Protein AF-A0A3R6K006-F1 (afdb_monomer_lite)

Structure (mmCIF, N/CA/C/O backbone):
data_AF-A0A3R6K006-F1
#
_entry.id   AF-A0A3R6K006-F1
#
loop_
_atom_site.group_PDB
_atom_site.id
_atom_site.type_symbol
_atom_site.label_atom_id
_atom_site.label_alt_id
_atom_site.label_comp_id
_atom_site.label_asym_id
_atom_site.label_entity_id
_atom_site.label_seq_id
_atom_site.pdbx_PDB_ins_code
_atom_site.Cartn_x
_atom_site.Cartn_y
_atom_site.Cartn_z
_atom_site.occupancy
_atom_site.B_iso_or_equiv
_atom_site.auth_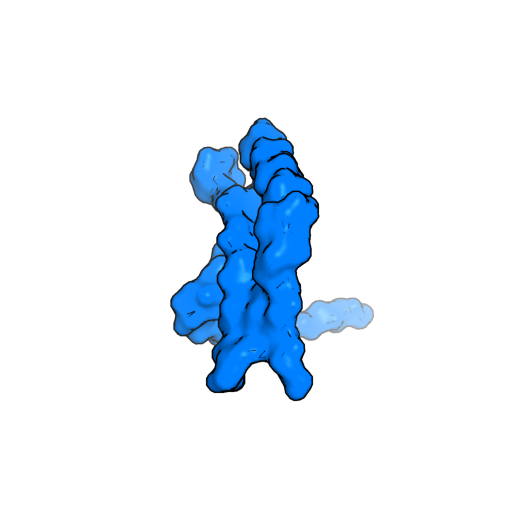seq_id
_atom_site.auth_comp_id
_atom_site.auth_asym_id
_atom_site.auth_atom_id
_atom_site.pdbx_PDB_model_num
ATOM 1 N N . MET A 1 1 ? -17.704 -7.038 17.485 1.00 58.19 1 MET A N 1
ATOM 2 C CA . MET A 1 1 ? -16.665 -6.104 17.966 1.00 58.19 1 MET A CA 1
ATOM 3 C C . MET A 1 1 ? -16.469 -5.103 16.853 1.00 58.19 1 MET A C 1
ATOM 5 O O . MET A 1 1 ? -16.282 -5.539 15.730 1.00 58.19 1 MET A O 1
ATOM 9 N N . GLU A 1 2 ? -16.598 -3.817 17.141 1.00 77.00 2 GLU A N 1
ATOM 10 C CA . GLU A 1 2 ? -16.354 -2.756 16.163 1.00 77.00 2 GLU A CA 1
ATOM 11 C C . GLU A 1 2 ? -14.836 -2.589 16.014 1.00 77.00 2 GLU A C 1
ATOM 13 O O . GLU A 1 2 ? -14.146 -2.330 17.005 1.00 77.00 2 GLU A O 1
ATOM 18 N N . TYR A 1 3 ? -14.287 -2.843 14.824 1.00 85.69 3 TYR A N 1
ATOM 19 C CA . TYR A 1 3 ? -12.858 -2.665 14.565 1.00 85.69 3 TYR A CA 1
ATOM 20 C C . TYR A 1 3 ? -12.670 -1.320 13.879 1.00 85.69 3 TYR A C 1
ATOM 22 O O . TYR A 1 3 ? -13.077 -1.132 12.740 1.00 85.69 3 TYR A O 1
ATOM 30 N N . ASN A 1 4 ? -12.044 -0.372 14.567 1.00 91.69 4 ASN A N 1
ATOM 31 C CA . ASN A 1 4 ? -11.724 0.924 13.990 1.00 91.69 4 ASN A CA 1
ATOM 32 C C . ASN A 1 4 ? -10.313 1.339 14.417 1.00 91.69 4 ASN A C 1
ATOM 34 O O . ASN A 1 4 ? -10.028 1.543 15.600 1.00 91.69 4 ASN A O 1
ATOM 38 N N . LYS A 1 5 ? -9.404 1.392 13.443 1.00 93.69 5 LYS A N 1
ATOM 39 C CA . LYS A 1 5 ? -8.004 1.809 13.597 1.00 93.69 5 LYS A CA 1
ATOM 40 C C . LYS A 1 5 ? -7.658 2.978 12.678 1.00 93.69 5 LYS A C 1
ATOM 42 O O . LYS A 1 5 ? -6.479 3.227 12.449 1.00 93.69 5 LYS A O 1
ATOM 47 N N . GLU A 1 6 ? -8.657 3.714 12.196 1.00 93.56 6 GLU A N 1
ATOM 48 C CA . GLU A 1 6 ? -8.499 4.812 11.237 1.00 93.56 6 GLU A CA 1
ATOM 49 C C . GLU A 1 6 ? -7.538 5.892 11.709 1.00 93.56 6 GLU A C 1
ATOM 51 O O . GLU A 1 6 ? -6.593 6.238 11.001 1.00 93.56 6 GLU A O 1
ATOM 56 N N . GLU A 1 7 ? -7.705 6.360 12.940 1.00 93.62 7 GLU A N 1
ATOM 57 C CA . GLU A 1 7 ? -6.828 7.384 13.501 1.00 93.62 7 GLU A CA 1
ATOM 58 C C . GLU A 1 7 ? -5.380 6.889 13.635 1.00 93.62 7 GLU A C 1
ATOM 60 O O . GLU A 1 7 ? -4.439 7.571 13.224 1.00 93.62 7 GLU A O 1
ATOM 65 N N . LEU A 1 8 ? -5.183 5.671 14.151 1.00 93.00 8 LEU A N 1
ATOM 66 C CA . LEU A 1 8 ? -3.852 5.077 14.296 1.00 93.00 8 LEU A CA 1
ATOM 67 C C . LEU A 1 8 ? -3.188 4.854 12.933 1.00 93.00 8 LEU A C 1
ATOM 69 O O . LEU A 1 8 ? -1.990 5.105 12.776 1.00 93.00 8 LEU A O 1
ATOM 73 N N . PHE A 1 9 ? -3.963 4.389 11.955 1.00 94.38 9 PHE A N 1
ATOM 74 C CA . PHE A 1 9 ? -3.481 4.176 10.605 1.00 94.38 9 PHE A CA 1
ATOM 75 C C . PHE A 1 9 ? -3.028 5.499 9.995 1.00 94.38 9 PHE A C 1
ATOM 77 O O . PHE A 1 9 ? -1.865 5.621 9.627 1.00 94.38 9 PHE A O 1
ATOM 84 N N . ASN A 1 10 ? -3.889 6.516 9.979 1.00 94.25 10 ASN A N 1
ATOM 85 C CA . ASN A 1 10 ? -3.593 7.806 9.357 1.00 94.25 10 ASN A CA 1
ATOM 86 C C . ASN A 1 10 ? -2.430 8.553 10.029 1.00 94.25 10 ASN A C 1
ATOM 88 O O . ASN A 1 10 ? -1.678 9.242 9.347 1.00 94.25 10 ASN A O 1
ATOM 92 N N . THR A 1 11 ? -2.257 8.412 11.346 1.00 95.62 11 THR A N 1
ATOM 93 C CA . THR A 1 11 ? -1.225 9.152 12.094 1.00 95.62 11 THR A CA 1
ATOM 94 C C . THR A 1 11 ? 0.133 8.459 12.132 1.00 95.62 11 THR A C 1
ATOM 96 O O . THR A 1 11 ? 1.152 9.144 12.188 1.00 95.62 11 THR A O 1
ATOM 99 N N . LYS A 1 12 ? 0.177 7.119 12.126 1.00 94.19 12 LYS A N 1
ATOM 100 C CA . LYS A 1 12 ? 1.432 6.363 12.288 1.00 94.19 12 LYS A CA 1
ATOM 101 C C . LYS A 1 12 ? 1.774 5.469 11.111 1.00 94.19 12 LYS A C 1
ATOM 103 O O . LYS A 1 12 ? 2.933 5.410 10.723 1.00 94.19 12 LYS A O 1
ATOM 108 N N . ILE A 1 13 ? 0.796 4.747 10.574 1.00 94.94 13 ILE A N 1
ATOM 109 C CA . ILE A 1 13 ? 1.058 3.688 9.591 1.00 94.94 13 ILE A CA 1
ATOM 110 C C . ILE A 1 13 ? 1.113 4.252 8.174 1.00 94.94 13 ILE A C 1
ATOM 112 O O . ILE A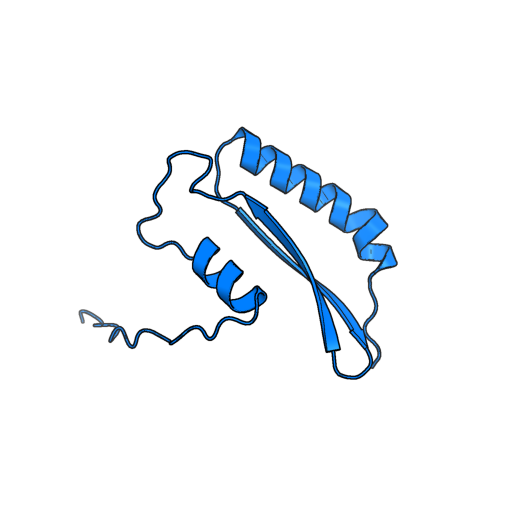 1 13 ? 2.035 3.933 7.431 1.00 94.94 13 ILE A O 1
ATOM 116 N N . LYS A 1 14 ? 0.171 5.130 7.821 1.00 93.44 14 LYS A N 1
ATOM 117 C CA . LYS A 1 14 ? 0.067 5.759 6.506 1.00 93.44 14 LYS A CA 1
ATOM 118 C C . LYS A 1 14 ? 1.352 6.497 6.112 1.00 93.44 14 LYS A C 1
ATOM 120 O O . LYS A 1 14 ? 1.859 6.186 5.043 1.00 93.44 14 LYS A O 1
ATOM 125 N N . PRO A 1 15 ? 1.973 7.332 6.972 1.00 95.88 15 PRO A N 1
ATOM 126 C CA . PRO A 1 15 ? 3.233 7.987 6.614 1.00 95.88 15 PRO A CA 1
ATOM 127 C C . PRO A 1 15 ? 4.383 7.004 6.343 1.00 95.88 15 PRO A C 1
ATOM 129 O O . PRO A 1 15 ? 5.139 7.198 5.397 1.00 95.88 15 PRO A O 1
ATOM 132 N N . LEU A 1 16 ? 4.499 5.930 7.136 1.00 95.94 16 LEU A N 1
ATOM 133 C CA . LEU A 1 16 ? 5.537 4.904 6.953 1.00 95.94 16 LEU A CA 1
ATOM 134 C C . LEU A 1 16 ? 5.324 4.101 5.670 1.00 95.94 16 LEU A C 1
ATOM 136 O O . LEU A 1 16 ? 6.272 3.789 4.953 1.00 95.94 16 LEU A O 1
ATOM 140 N N . ARG A 1 17 ? 4.066 3.766 5.377 1.00 94.69 17 ARG A N 1
ATOM 141 C CA . ARG A 1 17 ? 3.696 3.114 4.126 1.00 94.69 17 ARG A CA 1
ATOM 142 C C . ARG A 1 17 ? 4.004 4.025 2.941 1.00 94.69 17 ARG A C 1
ATOM 144 O O . ARG A 1 17 ? 4.593 3.551 1.982 1.00 94.69 17 ARG A O 1
ATOM 151 N N . ASP A 1 18 ? 3.646 5.301 3.008 1.00 94.00 18 ASP A N 1
ATOM 152 C CA . ASP A 1 18 ? 3.885 6.250 1.918 1.00 94.00 18 ASP A CA 1
ATOM 153 C C . ASP A 1 18 ? 5.392 6.428 1.662 1.00 94.00 18 ASP A C 1
ATOM 155 O O . ASP A 1 18 ? 5.823 6.487 0.512 1.00 94.00 18 ASP A O 1
ATOM 159 N N . GLU A 1 19 ? 6.218 6.430 2.714 1.00 95.69 19 GLU A N 1
ATOM 160 C CA . GLU A 1 19 ? 7.679 6.418 2.587 1.00 95.69 19 GLU A CA 1
ATOM 161 C C . GLU A 1 19 ? 8.191 5.134 1.918 1.00 95.69 19 GLU A C 1
ATOM 163 O O . GLU A 1 19 ? 8.972 5.212 0.970 1.00 95.69 19 GLU A O 1
ATOM 168 N N . PHE A 1 20 ? 7.712 3.965 2.350 1.00 94.06 20 PHE A N 1
ATOM 169 C CA . PHE A 1 20 ? 8.041 2.683 1.720 1.00 94.06 20 PHE A CA 1
ATOM 170 C C . PHE A 1 20 ? 7.661 2.664 0.233 1.00 94.06 20 PHE A C 1
ATOM 172 O O . PHE A 1 20 ? 8.483 2.320 -0.615 1.00 94.06 20 PHE A O 1
ATOM 179 N N . MET A 1 21 ? 6.440 3.087 -0.098 1.00 92.69 21 MET A N 1
ATOM 180 C CA . MET A 1 21 ? 5.944 3.128 -1.473 1.00 92.69 21 MET A CA 1
ATOM 181 C C . MET A 1 21 ? 6.737 4.117 -2.328 1.00 92.69 21 MET A C 1
ATOM 183 O O . MET A 1 21 ? 7.051 3.812 -3.480 1.00 92.69 21 MET A O 1
ATOM 187 N N . ARG A 1 22 ? 7.141 5.261 -1.761 1.00 92.25 22 ARG A N 1
ATOM 188 C CA . ARG A 1 22 ? 8.028 6.225 -2.425 1.00 92.25 22 ARG A CA 1
ATOM 189 C C . ARG A 1 22 ? 9.380 5.604 -2.770 1.00 92.25 22 ARG A C 1
ATOM 191 O O . ARG A 1 22 ? 9.842 5.771 -3.896 1.00 92.25 22 ARG A O 1
ATOM 198 N N . GLU A 1 23 ? 10.011 4.893 -1.840 1.00 94.38 23 GLU A N 1
ATOM 199 C CA . GLU A 1 23 ? 11.295 4.224 -2.093 1.00 94.38 23 GLU A CA 1
ATOM 200 C C . GLU A 1 23 ? 11.157 3.099 -3.128 1.00 94.38 23 GLU A C 1
ATOM 202 O O . GLU A 1 23 ? 11.984 2.995 -4.035 1.00 94.38 23 GLU A O 1
ATOM 207 N N . CYS A 1 24 ? 10.074 2.315 -3.081 1.00 90.94 24 CYS A N 1
ATOM 208 C CA . CYS A 1 24 ? 9.779 1.327 -4.121 1.00 90.94 24 CYS A CA 1
ATOM 209 C C . CYS A 1 24 ? 9.610 1.975 -5.500 1.00 90.94 24 CYS A C 1
ATOM 211 O O . CYS A 1 24 ? 10.166 1.474 -6.475 1.00 90.94 24 CYS A O 1
ATOM 213 N N . ALA A 1 25 ? 8.907 3.107 -5.589 1.00 87.69 25 ALA A N 1
ATOM 214 C CA . ALA A 1 25 ? 8.747 3.841 -6.840 1.00 87.69 25 ALA A CA 1
ATOM 215 C C . ALA A 1 25 ? 10.092 4.346 -7.388 1.00 87.69 25 ALA A C 1
ATOM 217 O O . ALA A 1 25 ? 10.374 4.163 -8.571 1.00 87.69 25 ALA A O 1
ATOM 218 N N . LEU A 1 26 ? 10.945 4.926 -6.534 1.00 89.00 26 LEU A N 1
ATOM 219 C CA . LEU A 1 26 ? 12.278 5.410 -6.922 1.00 89.00 26 LEU A CA 1
ATOM 220 C C . LEU A 1 26 ? 13.206 4.280 -7.380 1.00 89.00 26 LEU A C 1
ATOM 222 O O . LEU A 1 26 ? 13.962 4.456 -8.333 1.00 89.00 26 LEU A O 1
ATOM 226 N N . ALA A 1 27 ? 13.131 3.121 -6.728 1.00 89.50 27 ALA A N 1
ATOM 227 C CA . ALA A 1 27 ? 13.893 1.930 -7.092 1.00 89.50 27 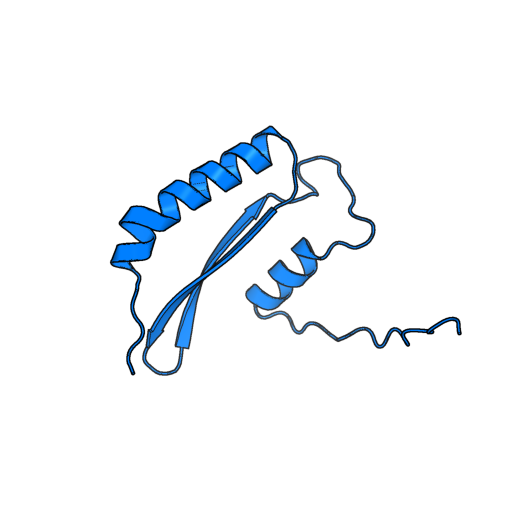ALA A CA 1
ATOM 228 C C . ALA A 1 27 ? 13.268 1.133 -8.253 1.00 89.50 27 ALA A C 1
ATOM 230 O O . ALA A 1 27 ? 13.797 0.085 -8.617 1.00 89.50 27 ALA A O 1
ATOM 231 N N . GLN A 1 28 ? 12.147 1.603 -8.815 1.00 86.69 28 GLN A N 1
ATOM 232 C CA . GLN A 1 28 ? 11.377 0.921 -9.860 1.00 86.69 28 GLN A CA 1
ATOM 233 C C . GLN A 1 28 ? 10.935 -0.501 -9.470 1.00 86.69 28 GLN A C 1
ATOM 235 O O . GLN A 1 28 ? 10.820 -1.390 -10.313 1.00 86.69 28 GLN A O 1
ATOM 240 N N . ILE A 1 29 ? 10.669 -0.719 -8.182 1.00 87.56 29 ILE A N 1
ATOM 241 C CA . ILE A 1 29 ? 10.191 -1.985 -7.630 1.00 87.56 29 ILE A CA 1
ATOM 242 C C . ILE A 1 29 ? 8.659 -1.953 -7.612 1.00 87.56 29 ILE A C 1
ATOM 244 O O . ILE A 1 29 ? 8.078 -1.139 -6.889 1.00 87.56 29 ILE A O 1
ATOM 248 N N . PRO A 1 30 ? 7.982 -2.833 -8.370 1.00 87.38 30 PRO A N 1
ATOM 249 C CA . PRO A 1 30 ? 6.538 -2.974 -8.280 1.00 87.38 30 PRO A CA 1
ATOM 250 C C . PRO A 1 30 ? 6.144 -3.448 -6.879 1.00 87.38 30 PRO A C 1
ATOM 252 O O . PRO A 1 30 ? 6.646 -4.467 -6.401 1.00 87.38 30 PRO A O 1
ATOM 255 N N . SER A 1 31 ? 5.227 -2.726 -6.241 1.00 88.88 31 SER A N 1
ATOM 256 C CA . SER A 1 31 ? 4.821 -2.964 -4.855 1.00 88.88 31 SER A CA 1
ATOM 257 C C . SER A 1 31 ? 3.324 -2.784 -4.692 1.00 88.88 31 SER A C 1
ATOM 259 O O . SER A 1 31 ? 2.693 -1.978 -5.374 1.00 88.88 31 SER A O 1
ATOM 261 N N . PHE A 1 32 ? 2.753 -3.530 -3.755 1.00 89.00 32 PHE A N 1
ATOM 262 C CA . PHE A 1 32 ? 1.337 -3.475 -3.443 1.00 89.00 32 PHE A CA 1
ATOM 263 C C . PHE A 1 32 ? 1.130 -3.582 -1.937 1.00 89.00 32 PHE A C 1
ATOM 265 O O . PHE A 1 32 ? 1.691 -4.473 -1.298 1.00 89.00 32 PHE A O 1
ATOM 272 N N . THR A 1 33 ? 0.323 -2.688 -1.371 1.00 90.50 33 THR A N 1
ATOM 273 C CA . THR A 1 33 ? -0.040 -2.730 0.046 1.00 90.50 33 THR A CA 1
ATOM 274 C C . THR A 1 33 ? -1.540 -2.559 0.209 1.00 90.50 33 THR A C 1
ATOM 276 O O . THR A 1 33 ? -2.174 -1.792 -0.510 1.00 90.50 33 THR A O 1
ATOM 279 N N . THR A 1 34 ? -2.110 -3.275 1.173 1.00 91.06 34 THR A N 1
ATOM 280 C CA . THR A 1 34 ? -3.500 -3.110 1.592 1.00 91.06 34 THR A CA 1
ATOM 281 C C . THR A 1 34 ? -3.590 -3.258 3.099 1.00 91.06 34 THR A C 1
ATOM 283 O O . THR A 1 34 ? -2.852 -4.036 3.708 1.00 91.06 34 THR A O 1
ATOM 286 N N . SER A 1 35 ? -4.451 -2.476 3.733 1.00 91.19 35 SER A N 1
ATOM 287 C CA . SER A 1 35 ? -4.678 -2.534 5.172 1.00 91.19 35 SER A CA 1
ATOM 288 C C . SER A 1 35 ? -6.156 -2.369 5.473 1.00 91.19 35 SER A C 1
ATOM 290 O O . SER A 1 35 ? -6.772 -1.396 5.045 1.00 91.19 35 SER A O 1
ATOM 292 N 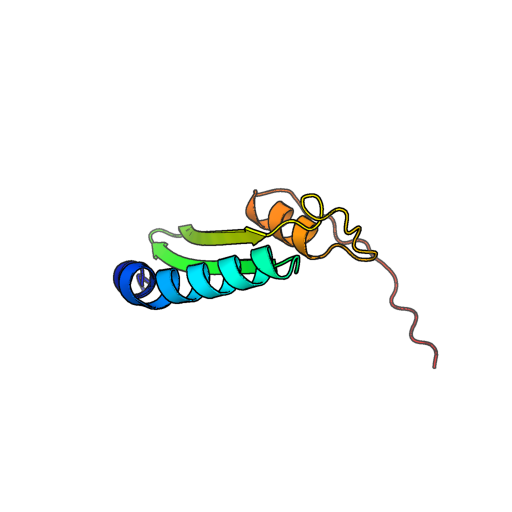N . ALA A 1 36 ? -6.717 -3.303 6.243 1.00 91.38 36 ALA A N 1
ATOM 293 C CA . ALA A 1 36 ? -8.047 -3.154 6.817 1.00 91.38 36 ALA A CA 1
ATOM 294 C C . ALA A 1 36 ? -7.981 -2.101 7.929 1.00 91.38 36 ALA A C 1
ATOM 296 O O . ALA A 1 36 ? -7.354 -2.312 8.974 1.00 91.38 36 ALA A O 1
ATOM 297 N N . ILE A 1 37 ? -8.605 -0.952 7.692 1.00 92.69 37 ILE A N 1
ATOM 298 C CA . ILE A 1 37 ? -8.581 0.181 8.621 1.00 92.69 37 ILE A CA 1
ATOM 299 C C . ILE A 1 37 ? -9.767 0.131 9.575 1.00 92.69 37 ILE A C 1
ATOM 301 O O . ILE A 1 37 ? -9.662 0.520 10.741 1.00 92.69 37 ILE A O 1
ATOM 305 N N . LYS A 1 38 ? -10.905 -0.330 9.067 1.00 92.62 38 LYS A N 1
ATOM 306 C CA . LYS A 1 38 ? -12.188 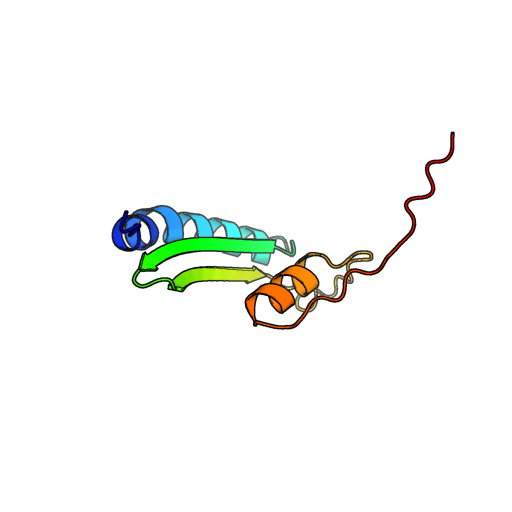-0.186 9.734 1.00 92.62 38 LYS A CA 1
ATOM 307 C C . LYS A 1 38 ? -13.123 -1.304 9.286 1.00 92.62 38 LYS A C 1
ATOM 309 O O . LYS A 1 38 ? -13.178 -1.582 8.099 1.00 92.62 38 LYS A O 1
ATOM 314 N N . ASP A 1 39 ? -13.829 -1.933 10.211 1.00 91.31 39 ASP A N 1
ATOM 315 C CA . ASP A 1 39 ? -14.903 -2.894 9.957 1.00 91.31 39 ASP A CA 1
ATOM 316 C C . ASP A 1 39 ? -16.094 -2.493 10.829 1.00 91.31 39 ASP A C 1
ATOM 318 O O . ASP A 1 39 ? -16.081 -2.627 12.059 1.00 91.31 39 ASP A O 1
ATOM 322 N N . GLU A 1 40 ? -17.085 -1.909 10.160 1.00 87.62 40 GLU A N 1
ATOM 323 C CA . GLU A 1 40 ? -18.318 -1.405 10.749 1.00 87.62 40 GLU A CA 1
ATOM 324 C C . GLU A 1 40 ? -19.502 -1.838 9.880 1.00 87.62 40 GLU A C 1
ATOM 326 O O . GLU A 1 40 ? -19.459 -1.770 8.652 1.00 87.62 40 GLU A O 1
ATOM 331 N N . ASN A 1 41 ? -20.596 -2.255 10.522 1.00 83.25 41 ASN A N 1
ATOM 332 C CA . ASN A 1 41 ? -21.856 -2.607 9.853 1.00 83.25 41 ASN A CA 1
ATOM 333 C C . ASN A 1 41 ? -21.722 -3.680 8.753 1.00 83.25 41 ASN A C 1
ATOM 335 O O . ASN A 1 41 ? -22.453 -3.651 7.764 1.00 83.25 41 ASN A O 1
ATOM 339 N N . GLY A 1 42 ? -20.796 -4.631 8.925 1.00 82.31 42 GLY A N 1
ATOM 340 C CA . GLY A 1 42 ? -20.566 -5.720 7.970 1.00 82.31 42 GLY A CA 1
ATOM 341 C C . GLY A 1 42 ? -19.829 -5.290 6.702 1.00 82.31 42 GLY A C 1
ATOM 342 O O . GLY A 1 42 ? -19.837 -6.028 5.718 1.00 82.31 42 GLY A O 1
ATOM 343 N N . LYS A 1 43 ? -19.213 -4.102 6.708 1.00 83.38 43 LYS A N 1
ATOM 344 C CA . LYS A 1 43 ? -18.367 -3.609 5.627 1.00 83.38 43 LYS A CA 1
ATOM 345 C C . LYS A 1 43 ? -16.980 -3.275 6.163 1.00 83.38 43 LYS A C 1
ATOM 347 O O . LYS A 1 43 ? -16.822 -2.402 7.016 1.00 83.38 43 LYS A O 1
ATOM 352 N N . THR A 1 44 ? -15.976 -3.904 5.564 1.00 86.44 44 THR A N 1
ATOM 353 C CA . THR A 1 44 ? -14.573 -3.584 5.818 1.00 86.44 44 THR A CA 1
ATOM 354 C C . THR A 1 44 ? -14.095 -2.507 4.850 1.00 86.44 44 THR A C 1
ATOM 356 O O . THR A 1 44 ? -14.207 -2.644 3.633 1.00 86.44 44 THR A O 1
ATOM 359 N N . THR A 1 45 ? -13.541 -1.429 5.391 1.00 88.25 45 THR A N 1
ATOM 360 C CA . THR A 1 45 ? -12.832 -0.390 4.648 1.00 88.25 45 THR A CA 1
ATOM 361 C C . THR A 1 45 ? -11.349 -0.728 4.605 1.00 88.25 45 THR A C 1
ATOM 363 O O . THR A 1 45 ? -10.687 -0.846 5.644 1.00 88.25 45 THR A O 1
ATOM 366 N N . TYR A 1 46 ? -10.830 -0.827 3.387 1.00 89.19 46 TYR A N 1
ATOM 367 C CA . TYR A 1 46 ? -9.415 -1.010 3.107 1.00 89.19 46 TYR A CA 1
ATOM 368 C C . TYR A 1 46 ? -8.817 0.292 2.571 1.00 89.19 46 TYR A C 1
ATOM 370 O O . TYR A 1 46 ? -9.444 0.972 1.761 1.00 89.19 46 TYR A O 1
ATOM 378 N N . ASP A 1 47 ? -7.596 0.617 2.985 1.00 90.44 47 ASP A N 1
ATOM 379 C CA . ASP A 1 47 ? -6.745 1.587 2.286 1.00 90.44 47 ASP A CA 1
ATOM 380 C C . ASP A 1 47 ? -5.635 0.794 1.601 1.00 90.44 47 ASP A C 1
ATOM 382 O O . ASP A 1 47 ? -4.953 -0.021 2.234 1.00 90.44 47 ASP A O 1
ATOM 386 N N . SER A 1 48 ? -5.531 0.974 0.290 1.00 89.56 48 SER A N 1
ATOM 387 C CA . SER A 1 48 ? -4.613 0.228 -0.559 1.00 89.56 48 SER A CA 1
ATOM 388 C C . SER A 1 48 ? -3.840 1.188 -1.445 1.00 89.56 48 SER A C 1
ATOM 390 O O . SER A 1 48 ? -4.395 2.172 -1.927 1.00 89.56 48 SER A O 1
ATOM 392 N N . ASP A 1 49 ? -2.569 0.877 -1.667 1.00 89.06 49 ASP A N 1
ATOM 393 C CA . ASP A 1 49 ? -1.671 1.661 -2.508 1.00 89.06 49 ASP A CA 1
ATOM 394 C C . ASP A 1 49 ? -0.819 0.732 -3.379 1.00 89.06 49 ASP A C 1
ATOM 396 O O . ASP A 1 49 ? -0.508 -0.403 -2.989 1.00 89.06 49 ASP A O 1
ATOM 400 N N . MET A 1 50 ? -0.444 1.202 -4.567 1.00 88.19 50 MET A N 1
ATOM 401 C CA . MET A 1 50 ? 0.241 0.408 -5.582 1.00 88.19 50 MET A CA 1
ATOM 402 C C . MET A 1 50 ? 1.288 1.215 -6.353 1.00 88.19 50 MET A C 1
ATOM 404 O O . MET A 1 50 ? 1.009 2.280 -6.893 1.00 88.19 50 MET A O 1
ATOM 408 N N . VAL A 1 51 ? 2.464 0.608 -6.522 1.00 84.31 51 VAL A N 1
ATOM 409 C CA . VAL A 1 51 ? 3.449 0.963 -7.548 1.00 84.31 51 VAL A CA 1
ATOM 410 C C . VAL A 1 51 ? 3.358 -0.091 -8.646 1.00 84.31 51 VAL A C 1
ATOM 412 O O . VAL A 1 51 ? 3.665 -1.263 -8.419 1.00 84.31 51 VAL A O 1
ATOM 415 N N . SER A 1 52 ? 2.900 0.314 -9.831 1.00 72.69 52 SER A N 1
ATOM 416 C CA . SER A 1 52 ? 2.710 -0.597 -10.962 1.00 72.69 52 SER A CA 1
ATOM 417 C C . SER A 1 52 ? 4.036 -0.969 -11.630 1.00 72.69 52 SER A C 1
ATOM 419 O O . SER A 1 52 ? 4.967 -0.169 -11.707 1.00 72.69 52 SER A O 1
ATOM 421 N N . ALA A 1 53 ? 4.100 -2.188 -12.169 1.00 68.19 53 ALA A N 1
ATOM 42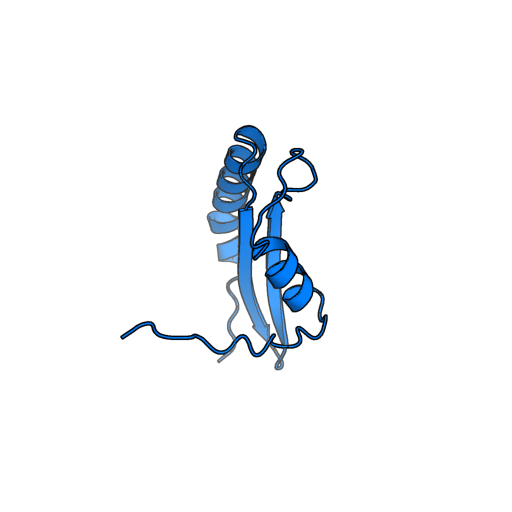2 C CA . ALA A 1 53 ? 5.207 -2.627 -13.015 1.00 68.19 53 ALA A CA 1
ATOM 423 C C . ALA A 1 53 ? 5.176 -1.972 -14.408 1.00 68.19 53 ALA A C 1
ATOM 425 O O . ALA A 1 53 ? 6.227 -1.689 -14.984 1.00 68.19 53 ALA A O 1
ATOM 426 N N . LEU A 1 54 ? 3.974 -1.649 -14.908 1.00 58.47 54 LEU A N 1
ATOM 427 C CA . LEU A 1 54 ? 3.758 -1.075 -16.242 1.00 58.47 54 LEU A CA 1
ATOM 428 C C . LEU A 1 54 ? 4.365 0.320 -16.397 1.00 58.47 54 LEU A C 1
ATOM 430 O O . LEU A 1 54 ? 4.830 0.669 -17.474 1.00 58.47 54 LEU A O 1
ATOM 434 N N . THR A 1 55 ? 4.392 1.116 -15.327 1.00 57.31 55 THR A N 1
ATOM 435 C CA . THR A 1 55 ? 5.000 2.456 -15.347 1.00 57.31 55 THR A CA 1
ATOM 436 C C . THR A 1 55 ? 6.530 2.420 -15.364 1.00 57.31 55 THR A C 1
ATOM 438 O O . THR A 1 55 ? 7.147 3.461 -15.560 1.00 57.31 55 THR A O 1
ATOM 441 N N . ASN A 1 56 ? 7.136 1.243 -15.168 1.00 56.41 56 ASN A N 1
ATOM 442 C CA . ASN A 1 56 ? 8.583 1.043 -15.071 1.00 56.41 56 ASN A CA 1
ATOM 443 C C . ASN A 1 56 ? 9.167 0.212 -16.232 1.00 56.41 56 ASN A C 1
ATOM 445 O O . ASN A 1 56 ? 10.306 -0.230 -16.125 1.00 56.41 56 ASN A O 1
ATOM 449 N N . ASP A 1 57 ? 8.408 -0.040 -17.309 1.00 62.06 57 ASP A N 1
ATOM 450 C CA . ASP A 1 57 ? 8.797 -0.932 -18.424 1.00 62.06 57 ASP A CA 1
ATOM 451 C C . ASP A 1 57 ? 9.168 -2.371 -17.986 1.00 62.06 57 ASP A C 1
ATOM 453 O O . ASP A 1 57 ? 9.799 -3.133 -18.723 1.00 62.06 57 ASP A O 1
ATOM 457 N N . VAL A 1 58 ? 8.738 -2.789 -16.789 1.00 66.00 58 VAL A N 1
ATOM 458 C CA . VAL A 1 58 ? 8.972 -4.135 -16.256 1.00 66.00 58 VAL A CA 1
ATOM 459 C C . VAL A 1 58 ? 7.729 -4.987 -16.491 1.00 66.00 58 VAL A C 1
ATOM 461 O O . VAL A 1 58 ? 6.652 -4.703 -15.973 1.00 66.00 58 VAL A O 1
ATOM 464 N N . THR A 1 59 ? 7.877 -6.081 -17.241 1.00 68.44 59 THR A N 1
ATOM 465 C CA . THR A 1 59 ? 6.830 -7.107 -17.361 1.00 68.44 59 THR A CA 1
ATOM 466 C C . THR A 1 59 ? 7.117 -8.235 -16.379 1.00 68.44 59 THR A C 1
ATOM 468 O O . THR A 1 59 ? 8.129 -8.925 -16.495 1.00 68.44 59 THR A O 1
ATOM 471 N N . LEU A 1 60 ? 6.229 -8.434 -15.404 1.00 74.38 60 LEU A N 1
ATOM 472 C CA . LEU A 1 60 ? 6.331 -9.553 -14.471 1.00 74.38 60 LEU A CA 1
ATOM 473 C C . LEU A 1 60 ? 5.822 -10.837 -15.141 1.00 74.38 60 LEU A C 1
ATOM 475 O O . LEU A 1 60 ? 4.681 -10.893 -15.592 1.00 74.38 60 LEU A O 1
ATOM 479 N N . SER A 1 61 ? 6.644 -11.891 -15.163 1.00 74.44 61 SER A N 1
ATOM 480 C CA . SER A 1 61 ? 6.265 -13.196 -15.739 1.00 74.44 61 SER A CA 1
ATOM 481 C C . SER A 1 61 ? 5.103 -13.874 -14.998 1.00 74.44 61 SER A C 1
ATOM 483 O O . SER A 1 61 ? 4.338 -14.628 -15.593 1.00 74.44 61 SER A O 1
ATOM 485 N N . ASP A 1 62 ? 4.962 -13.599 -13.699 1.00 75.69 62 ASP A N 1
ATOM 486 C CA . ASP A 1 62 ? 3.791 -13.938 -12.887 1.00 75.69 62 ASP A CA 1
ATOM 487 C C . ASP A 1 62 ? 3.347 -12.682 -12.133 1.00 75.69 62 ASP A C 1
ATOM 489 O O . ASP A 1 62 ? 3.739 -12.443 -10.989 1.00 75.69 62 ASP A O 1
ATOM 493 N N . ASP A 1 63 ? 2.579 -11.830 -12.816 1.00 75.25 63 ASP A N 1
ATOM 494 C CA . ASP A 1 63 ? 2.087 -10.569 -12.263 1.00 75.25 63 ASP A CA 1
ATOM 495 C C . ASP A 1 63 ? 1.014 -10.811 -11.190 1.00 75.25 63 ASP A C 1
ATOM 497 O O . ASP A 1 63 ? -0.193 -10.840 -11.446 1.00 75.25 63 ASP A O 1
ATOM 501 N N . LYS A 1 64 ? 1.473 -11.022 -9.956 1.00 80.69 64 LYS A N 1
ATOM 502 C CA . LYS A 1 64 ? 0.609 -11.162 -8.778 1.00 80.69 64 LYS A CA 1
ATOM 503 C C . LYS A 1 64 ? 0.027 -9.826 -8.328 1.00 80.69 64 LYS A C 1
ATOM 505 O O . LYS A 1 64 ? -1.042 -9.814 -7.726 1.00 80.69 64 LYS A O 1
ATOM 510 N N . ILE A 1 65 ? 0.706 -8.718 -8.615 1.00 81.94 65 ILE A N 1
ATOM 511 C CA . ILE A 1 65 ? 0.317 -7.382 -8.158 1.00 81.94 65 ILE A CA 1
ATOM 512 C C . ILE A 1 65 ? -0.967 -6.944 -8.854 1.00 81.94 65 ILE A C 1
ATOM 514 O O . ILE A 1 65 ? -1.939 -6.613 -8.177 1.00 81.94 65 ILE A O 1
ATOM 518 N N . THR A 1 66 ? -1.021 -7.052 -10.180 1.00 77.00 66 THR A N 1
ATOM 519 C CA . THR A 1 66 ? -2.231 -6.750 -10.956 1.00 77.00 66 THR A CA 1
ATOM 520 C C . THR A 1 66 ? -3.388 -7.674 -10.569 1.00 77.00 66 THR A C 1
ATOM 522 O O . THR A 1 66 ? -4.518 -7.216 -10.419 1.00 77.00 66 THR A O 1
ATOM 525 N N . LYS A 1 67 ? -3.123 -8.965 -10.314 1.00 79.19 67 LYS A N 1
ATOM 526 C CA . LYS A 1 67 ? -4.149 -9.907 -9.826 1.00 79.19 67 LYS A CA 1
ATOM 527 C C . LYS A 1 67 ? -4.744 -9.458 -8.487 1.00 79.19 67 LYS A C 1
ATOM 529 O O . LYS A 1 67 ? -5.962 -9.451 -8.352 1.00 79.19 67 LYS A O 1
ATOM 534 N N . MET A 1 68 ? -3.914 -9.049 -7.523 1.00 79.38 68 MET A N 1
ATOM 535 C CA . MET A 1 68 ? -4.383 -8.535 -6.226 1.00 79.38 68 MET A CA 1
ATOM 536 C C . MET A 1 68 ? -5.148 -7.212 -6.367 1.00 79.38 68 MET A C 1
ATOM 538 O O . MET A 1 68 ? -6.181 -7.043 -5.723 1.00 79.38 68 MET A O 1
ATOM 542 N N . ALA A 1 69 ? -4.697 -6.310 -7.247 1.00 78.12 69 ALA A N 1
ATOM 543 C CA . ALA A 1 69 ? -5.436 -5.092 -7.596 1.00 78.12 69 ALA A CA 1
ATOM 544 C C . ALA A 1 69 ? -6.841 -5.409 -8.111 1.00 78.12 69 ALA A C 1
ATOM 546 O O . ALA A 1 69 ? -7.802 -4.748 -7.727 1.00 78.12 69 ALA A O 1
ATOM 547 N N . ASN A 1 70 ? -6.961 -6.412 -8.980 1.00 77.56 70 ASN A N 1
ATOM 548 C CA . ASN A 1 70 ? -8.241 -6.800 -9.558 1.00 77.56 70 ASN A CA 1
ATOM 549 C C . ASN A 1 70 ? -9.203 -7.312 -8.477 1.00 77.56 70 ASN A C 1
ATOM 551 O O . ASN A 1 70 ? -10.330 -6.829 -8.422 1.00 77.56 70 ASN A O 1
ATOM 555 N N . VAL A 1 71 ? -8.746 -8.185 -7.565 1.00 79.56 71 VAL A N 1
ATOM 556 C CA . VAL A 1 71 ? -9.567 -8.655 -6.425 1.00 79.56 71 VAL A CA 1
ATOM 557 C C . VAL A 1 71 ? -10.103 -7.481 -5.604 1.00 79.56 71 VAL A C 1
ATOM 559 O O . VAL A 1 71 ? -11.264 -7.476 -5.213 1.00 79.56 71 VAL A O 1
ATOM 562 N N . LEU A 1 72 ? -9.267 -6.475 -5.341 1.00 76.75 72 LEU A N 1
ATOM 563 C CA . LEU A 1 72 ? -9.653 -5.318 -4.527 1.00 76.75 72 LEU A CA 1
ATOM 564 C C . LEU A 1 72 ? -10.599 -4.345 -5.221 1.00 76.75 72 LEU A C 1
ATOM 566 O O . LEU A 1 72 ? -11.279 -3.586 -4.540 1.00 76.75 72 LEU A O 1
ATOM 570 N N . ASN A 1 73 ? -10.636 -4.356 -6.551 1.00 73.69 73 ASN A N 1
ATOM 571 C CA . ASN A 1 73 ? -11.589 -3.584 -7.343 1.00 73.69 73 ASN A CA 1
ATOM 572 C C . ASN A 1 73 ? -12.861 -4.395 -7.650 1.00 73.69 73 ASN A C 1
ATOM 574 O O . ASN A 1 73 ? -13.529 -4.125 -8.646 1.00 73.69 73 ASN A O 1
ATOM 578 N N . ASP A 1 74 ? -13.169 -5.398 -6.819 1.00 67.75 74 ASP A N 1
ATOM 579 C CA . ASP A 1 74 ? -14.342 -6.269 -6.929 1.00 67.75 74 ASP A CA 1
ATOM 580 C C . ASP A 1 74 ? -14.426 -7.046 -8.260 1.00 67.75 74 ASP A C 1
ATOM 582 O O . ASP A 1 74 ? -15.507 -7.463 -8.682 1.00 67.75 74 ASP A O 1
ATOM 586 N N . PHE A 1 75 ? -13.294 -7.272 -8.942 1.00 67.81 75 PHE A N 1
ATOM 587 C CA . PHE A 1 75 ? -13.260 -8.200 -10.073 1.00 67.81 75 PHE A CA 1
ATOM 588 C C . PHE A 1 75 ? -13.197 -9.642 -9.568 1.00 67.81 75 PHE A C 1
ATOM 590 O O . PHE A 1 75 ? -12.319 -10.002 -8.779 1.00 67.81 75 PHE A O 1
ATOM 597 N N . ASP A 1 76 ? -14.077 -10.488 -10.106 1.00 53.12 76 ASP A N 1
ATOM 598 C CA . ASP A 1 76 ? -14.034 -11.933 -9.895 1.00 53.12 76 ASP A CA 1
ATOM 599 C C . ASP A 1 76 ? -12.725 -12.509 -10.450 1.00 53.12 76 ASP A C 1
ATOM 601 O O . ASP A 1 76 ? -12.509 -12.601 -11.664 1.00 53.12 76 ASP A O 1
ATOM 605 N N . VAL A 1 77 ? -11.832 -12.921 -9.552 1.00 56.06 77 VAL A N 1
ATOM 606 C CA . VAL A 1 77 ? -10.646 -13.682 -9.937 1.00 56.06 77 VAL A CA 1
ATOM 607 C C . VAL A 1 77 ? -11.040 -15.142 -10.078 1.00 56.06 77 VAL A C 1
ATOM 609 O O . VAL A 1 77 ? -11.250 -15.852 -9.100 1.00 56.06 77 VAL A O 1
ATOM 612 N N . VAL A 1 78 ? -11.123 -15.597 -11.325 1.00 58.50 78 VAL A N 1
ATOM 613 C CA . VAL A 1 78 ? -11.254 -17.019 -11.636 1.00 58.50 78 VAL A CA 1
ATOM 614 C C . VAL A 1 78 ? -9.930 -17.694 -11.282 1.00 58.50 78 VAL A C 1
ATOM 616 O O . VAL A 1 78 ? -8.901 -17.408 -11.899 1.00 58.50 78 VAL A O 1
ATOM 619 N N . GLU A 1 79 ? -9.940 -18.585 -10.289 1.00 49.69 79 GLU A N 1
ATOM 620 C CA . GLU A 1 79 ? -8.796 -19.453 -10.017 1.00 49.69 79 GLU A CA 1
ATOM 621 C C . GLU A 1 79 ? -8.447 -20.229 -11.290 1.00 49.69 79 GLU A C 1
ATOM 623 O O . GLU A 1 79 ? -9.215 -21.056 -11.787 1.00 49.69 79 GLU A O 1
ATOM 628 N N . THR A 1 80 ? -7.262 -19.985 -11.848 1.00 51.66 80 THR A N 1
ATOM 629 C CA . THR A 1 80 ? -6.705 -20.923 -12.816 1.00 51.66 80 THR A CA 1
ATOM 630 C C . THR A 1 80 ? -6.356 -22.198 -12.062 1.00 51.66 80 THR A C 1
ATOM 632 O O . THR A 1 80 ? -5.362 -22.211 -11.337 1.00 51.66 80 THR A O 1
ATOM 635 N N . ASN A 1 81 ? -7.143 -23.259 -12.264 1.00 49.78 81 ASN A N 1
ATOM 636 C CA . ASN A 1 81 ? -6.796 -24.641 -11.929 1.00 49.78 81 ASN A CA 1
ATOM 637 C C . ASN A 1 81 ? -5.538 -25.057 -12.710 1.00 49.78 81 ASN A C 1
ATOM 639 O O . ASN A 1 81 ? -5.605 -25.807 -13.683 1.00 49.78 81 ASN A O 1
ATOM 643 N N . LYS A 1 82 ? -4.373 -24.531 -12.334 1.00 49.00 82 LYS A N 1
ATOM 644 C CA . LYS A 1 82 ? -3.103 -25.132 -12.711 1.00 49.00 82 LYS A CA 1
ATOM 645 C C . LYS A 1 82 ? -2.905 -26.288 -11.751 1.00 49.00 82 LYS A C 1
ATOM 647 O O . LYS A 1 82 ? -2.609 -26.070 -10.580 1.00 49.00 82 LYS A O 1
ATOM 652 N N . THR A 1 83 ? -3.120 -27.501 -12.248 1.00 48.38 83 THR A N 1
ATOM 653 C CA . THR A 1 83 ? -2.645 -28.721 -11.602 1.00 48.38 83 THR A CA 1
ATOM 654 C C . THR A 1 83 ? -1.195 -28.481 -11.197 1.00 48.38 83 THR A C 1
ATOM 656 O O . THR A 1 83 ? -0.345 -28.242 -12.053 1.00 48.38 83 THR A O 1
ATOM 659 N N . ILE A 1 84 ? -0.930 -28.445 -9.893 1.00 56.47 84 ILE A N 1
ATOM 660 C CA . ILE A 1 84 ? 0.436 -28.457 -9.384 1.00 56.47 84 ILE A CA 1
ATOM 661 C C . ILE A 1 84 ? 0.921 -29.879 -9.648 1.00 56.47 84 ILE A C 1
ATOM 663 O O . ILE A 1 84 ? 0.590 -30.799 -8.902 1.00 56.47 84 ILE A O 1
ATOM 667 N N . GLU A 1 85 ? 1.614 -30.079 -10.765 1.00 53.12 85 GLU A N 1
ATOM 668 C CA . GLU A 1 85 ? 2.380 -31.299 -10.984 1.00 53.12 85 GLU A CA 1
ATOM 669 C C . GLU A 1 85 ? 3.534 -31.273 -9.978 1.00 53.12 85 GLU A C 1
ATOM 671 O O . GLU A 1 85 ? 4.469 -30.481 -10.091 1.00 53.12 85 GLU A O 1
ATOM 676 N N . PHE A 1 86 ? 3.413 -32.075 -8.920 1.00 44.59 86 PHE A N 1
ATOM 677 C CA . PHE A 1 86 ? 4.560 -32.422 -8.096 1.00 44.59 86 PHE A CA 1
ATOM 678 C C . PHE A 1 86 ? 5.360 -33.463 -8.874 1.00 44.59 86 PHE A C 1
ATOM 680 O O . PHE A 1 86 ? 4.930 -34.613 -8.972 1.00 44.59 86 PHE A O 1
ATOM 687 N N . ASP A 1 87 ? 6.508 -33.061 -9.414 1.00 49.72 87 ASP A N 1
ATOM 688 C CA . ASP A 1 87 ? 7.543 -34.020 -9.793 1.00 49.72 87 ASP A CA 1
ATOM 689 C C . ASP A 1 87 ? 8.002 -34.729 -8.507 1.00 49.72 87 ASP A C 1
ATOM 691 O O . ASP A 1 87 ? 8.591 -34.105 -7.618 1.00 49.72 87 ASP A O 1
ATOM 695 N N . MET A 1 88 ? 7.642 -36.012 -8.378 1.00 41.69 88 MET A N 1
ATOM 696 C CA . MET A 1 88 ? 8.192 -36.931 -7.373 1.00 41.69 88 MET A CA 1
ATOM 697 C C . MET A 1 88 ? 9.536 -37.490 -7.826 1.00 41.69 88 MET A C 1
ATOM 699 O O . MET A 1 88 ? 9.649 -37.842 -9.023 1.00 41.69 88 MET A O 1
#

pLDDT: mean 79.24, std 15.39, range [41.69, 95.94]

Radius of gyration: 16.52 Å; chains: 1; bounding box: 36×46×36 Å

Foldseek 3Di:
DWQAQQVVCVPPVVVVVVVVVVVCLVVLHWDKDKDFHTQDPNDTDIDIDTDDNVVSVHDDPDPVRVVVVCVVVVHDDDDDPPPPPDPD

Sequence (88 aa):
MEYNKEELFNTKIKPLRDEFMRECALAQIPSFTTSAIKDENGKTTYDSDMVSALTNDVTLSDDKITKMANVLNDFDVVETNKTIEFDM

Secondary structure (DSSP, 8-state):
--EE-HHHIIIIIHHHHHHHHHHHHHTT--EEEEEEEEEETTEEEEEEEEE-SGGGT---TT-HHHHHHHHHTT--------------